Protein AF-A0A849QMZ3-F1 (afdb_monomer)

Sequence (93 aa):
MIEYWEPLIERMPIDELKAIQEEKLKSLVHYVYNHSPFYKKRFDEAGISPNDIQSLDDLRKLPFTTKQDLRDTYPTGMFCVPQEQVVRYHASS

Radius of gyration: 16.74 Å; Cα contacts (8 Å, |Δi|>4): 55; chains: 1; bounding box: 33×34×44 Å

Structure (mmCIF, N/CA/C/O backbone):
data_AF-A0A849QMZ3-F1
#
_entry.id   AF-A0A849QMZ3-F1
#
loop_
_atom_site.group_PDB
_atom_site.id
_atom_site.type_symbol
_atom_site.label_atom_id
_atom_site.label_alt_id
_atom_site.label_comp_id
_atom_site.label_asym_id
_atom_site.label_entity_id
_atom_site.label_seq_id
_atom_site.pdbx_PDB_ins_code
_atom_site.Cartn_x
_atom_site.Cartn_y
_atom_site.Cartn_z
_atom_site.occupancy
_atom_site.B_iso_or_equiv
_atom_site.auth_seq_id
_atom_site.auth_comp_id
_atom_site.auth_asym_id
_atom_site.auth_atom_id
_atom_site.pdbx_PDB_model_num
ATOM 1 N N . MET A 1 1 ? 13.711 20.884 -27.330 1.00 72.62 1 MET A N 1
ATOM 2 C CA . MET A 1 1 ? 14.029 19.596 -26.677 1.00 72.62 1 MET A CA 1
ATOM 3 C C . MET A 1 1 ? 13.207 19.577 -25.402 1.00 72.62 1 MET A C 1
ATOM 5 O O . MET A 1 1 ? 13.211 20.600 -24.733 1.00 72.62 1 MET A O 1
ATOM 9 N N . ILE A 1 2 ? 12.419 18.535 -25.132 1.00 84.94 2 ILE A N 1
ATOM 10 C CA . ILE A 1 2 ? 11.679 18.466 -23.862 1.00 84.94 2 ILE A CA 1
ATOM 11 C C . ILE A 1 2 ? 12.705 18.160 -22.772 1.00 84.94 2 ILE A C 1
ATOM 13 O O . ILE A 1 2 ? 13.436 17.176 -22.885 1.00 84.94 2 ILE A O 1
ATOM 17 N N . GLU A 1 3 ? 12.794 19.040 -21.783 1.00 93.38 3 GLU A N 1
ATOM 18 C CA . GLU A 1 3 ? 13.632 18.869 -20.602 1.00 93.38 3 GLU A CA 1
ATOM 19 C C . GLU A 1 3 ? 12.774 18.236 -19.503 1.00 93.38 3 GLU A C 1
ATOM 21 O O . GLU A 1 3 ? 11.686 18.726 -19.204 1.00 93.38 3 GLU A O 1
ATOM 26 N N . TYR A 1 4 ? 13.237 17.105 -18.975 1.00 94.75 4 TYR A N 1
ATOM 27 C CA . TYR A 1 4 ? 12.566 16.338 -17.924 1.00 94.75 4 TYR A CA 1
ATOM 28 C C . TYR A 1 4 ? 13.219 16.669 -16.581 1.00 94.75 4 TYR A C 1
ATOM 30 O O . TYR A 1 4 ? 14.432 16.885 -16.534 1.00 94.75 4 TYR A O 1
ATOM 38 N N . TRP A 1 5 ? 12.438 16.687 -15.503 1.00 96.69 5 TRP A N 1
ATOM 39 C CA . TRP A 1 5 ? 12.932 16.968 -14.152 1.00 96.69 5 TRP A CA 1
ATOM 40 C C . TRP A 1 5 ? 13.730 15.779 -13.590 1.00 96.69 5 TRP A C 1
ATOM 42 O O . TRP A 1 5 ? 14.835 15.944 -13.078 1.00 96.69 5 TRP A O 1
ATOM 52 N N . GLU A 1 6 ? 13.207 14.567 -13.766 1.00 96.44 6 GLU A N 1
ATOM 53 C CA . GLU A 1 6 ? 13.801 13.281 -13.400 1.00 96.44 6 GLU A CA 1
ATOM 54 C C . GLU A 1 6 ? 13.887 12.370 -14.636 1.00 96.44 6 GLU 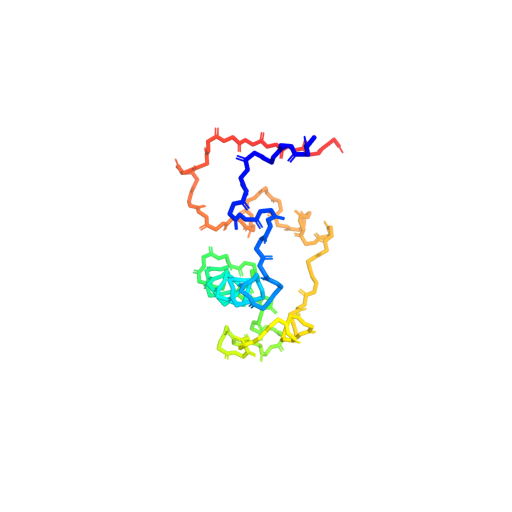A C 1
ATOM 56 O O . GLU A 1 6 ? 13.143 11.392 -14.771 1.00 96.44 6 GLU A O 1
ATOM 61 N N . PRO A 1 7 ? 14.826 12.639 -15.562 1.00 94.88 7 PRO A N 1
ATOM 62 C CA . PRO A 1 7 ? 14.880 11.963 -16.858 1.00 94.88 7 PRO A CA 1
ATOM 63 C C . PRO A 1 7 ? 15.050 10.442 -16.765 1.00 94.88 7 PRO A C 1
ATOM 65 O O . PRO A 1 7 ? 14.639 9.741 -17.685 1.00 94.88 7 PRO A O 1
ATOM 68 N N . LEU A 1 8 ? 15.640 9.923 -15.681 1.00 94.50 8 LEU A N 1
ATOM 69 C CA . LEU A 1 8 ? 15.796 8.480 -15.461 1.00 94.50 8 LEU A CA 1
ATOM 70 C C . LEU A 1 8 ? 14.464 7.778 -15.160 1.00 94.50 8 LEU A C 1
ATOM 72 O O . LEU A 1 8 ? 14.298 6.623 -15.535 1.00 94.50 8 LEU A O 1
ATOM 76 N N . ILE A 1 9 ? 13.521 8.463 -14.508 1.00 95.81 9 ILE A N 1
ATOM 77 C CA . ILE A 1 9 ? 12.197 7.918 -14.179 1.00 95.81 9 ILE A CA 1
ATOM 78 C C . ILE A 1 9 ? 11.226 8.204 -15.321 1.00 95.81 9 ILE A C 1
ATOM 80 O O . ILE A 1 9 ? 10.558 7.302 -15.818 1.00 95.81 9 ILE A O 1
ATOM 84 N N . GLU A 1 10 ? 11.182 9.454 -15.780 1.00 96.00 10 GLU A N 1
ATOM 85 C CA . GLU A 1 10 ? 10.203 9.922 -16.767 1.00 96.00 10 GLU A CA 1
ATOM 86 C C . GLU A 1 10 ? 10.389 9.292 -18.155 1.00 96.00 10 GLU A C 1
ATOM 88 O O . GLU A 1 10 ? 9.462 9.278 -18.964 1.00 96.00 10 GLU A O 1
ATOM 93 N N . ARG A 1 11 ? 11.583 8.755 -18.440 1.00 95.06 11 ARG A N 1
ATOM 94 C CA . ARG A 1 11 ? 11.915 8.094 -19.712 1.00 95.06 11 ARG A CA 1
ATOM 95 C C . ARG A 1 11 ? 12.244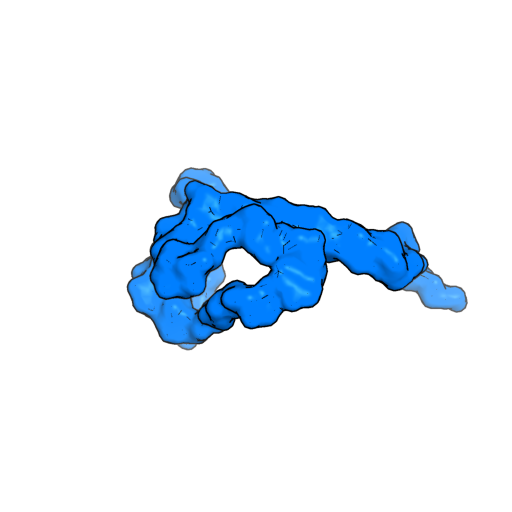 6.611 -19.557 1.00 95.06 11 ARG A C 1
ATOM 97 O O . ARG A 1 11 ? 12.775 6.012 -20.493 1.00 95.06 11 ARG A O 1
ATOM 104 N N . MET A 1 12 ? 11.974 6.042 -18.387 1.00 96.88 12 MET A N 1
ATOM 105 C CA . MET A 1 12 ? 12.257 4.645 -18.086 1.00 96.88 12 MET A CA 1
ATOM 106 C C . MET A 1 12 ? 11.564 3.712 -19.096 1.00 96.88 12 MET A C 1
ATOM 108 O O . MET A 1 12 ? 10.388 3.927 -19.412 1.00 96.88 12 MET A O 1
ATOM 112 N N . PRO A 1 13 ? 12.247 2.669 -19.604 1.00 98.19 13 PRO A N 1
ATOM 113 C CA . PRO A 1 13 ? 11.599 1.634 -20.400 1.00 98.19 13 PRO A CA 1
ATOM 114 C C . PRO A 1 13 ? 10.427 1.001 -19.643 1.00 98.19 13 PRO A C 1
ATOM 116 O O . PRO A 1 13 ? 10.493 0.786 -18.436 1.00 98.19 13 PRO A O 1
ATOM 119 N N . ILE A 1 14 ? 9.348 0.673 -20.356 1.00 97.75 14 ILE A N 1
ATOM 120 C CA . ILE A 1 14 ? 8.104 0.187 -19.734 1.00 97.75 14 ILE A CA 1
ATOM 121 C C . ILE A 1 14 ? 8.331 -1.081 -18.899 1.00 97.75 14 ILE A C 1
ATOM 123 O O . ILE A 1 14 ? 7.718 -1.225 -17.843 1.00 97.75 14 ILE A O 1
ATOM 127 N N . ASP A 1 15 ? 9.202 -1.984 -19.34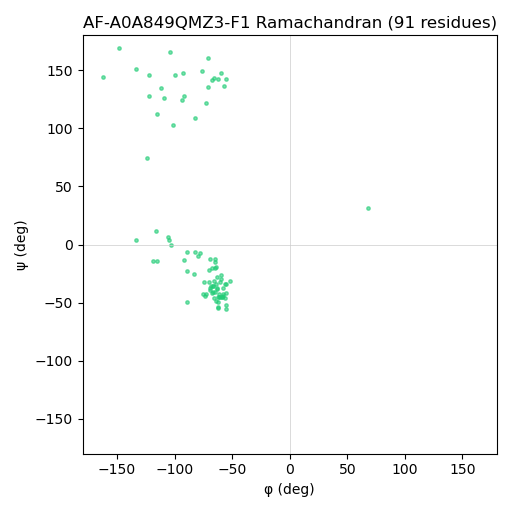3 1.00 97.94 15 ASP A N 1
ATOM 128 C CA . ASP A 1 15 ? 9.472 -3.234 -18.625 1.00 97.94 15 ASP A CA 1
A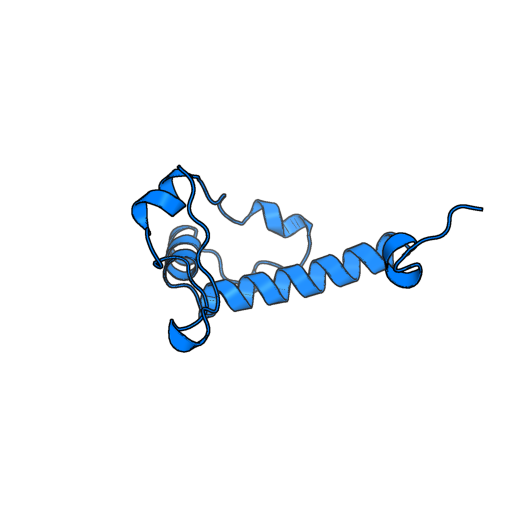TOM 129 C C . ASP A 1 15 ? 10.216 -2.984 -17.305 1.00 97.94 15 ASP A C 1
ATOM 131 O O . ASP A 1 15 ? 9.888 -3.591 -16.286 1.00 97.94 15 ASP A O 1
ATOM 135 N N . GLU A 1 16 ? 11.143 -2.022 -17.287 1.00 98.00 16 GLU A N 1
ATOM 136 C CA . GLU A 1 16 ? 11.820 -1.577 -16.063 1.00 98.00 16 GLU A CA 1
ATOM 137 C C . GLU A 1 16 ? 10.843 -0.868 -15.115 1.00 98.00 16 GLU A C 1
ATOM 139 O O . GLU A 1 16 ? 10.826 -1.140 -13.913 1.00 98.00 16 GLU A O 1
ATOM 144 N N . LEU A 1 17 ? 9.960 -0.021 -15.659 1.00 97.75 17 LEU A N 1
ATOM 145 C CA . LEU A 1 17 ? 8.927 0.659 -14.879 1.00 97.75 17 LEU A CA 1
ATOM 146 C C . LEU A 1 17 ? 7.988 -0.346 -14.205 1.00 97.75 17 LEU A C 1
ATOM 148 O O . LEU A 1 17 ? 7.697 -0.212 -13.016 1.00 97.75 17 LEU A O 1
ATOM 152 N N . LYS A 1 18 ? 7.542 -1.368 -14.942 1.00 97.75 18 LYS A N 1
ATOM 153 C CA . LYS A 1 18 ? 6.694 -2.434 -14.398 1.00 97.75 18 LYS A CA 1
ATOM 154 C C . LYS A 1 18 ? 7.400 -3.198 -13.286 1.00 97.75 18 LYS A C 1
ATOM 156 O O . LYS A 1 18 ? 6.797 -3.385 -12.235 1.00 97.75 18 LYS A O 1
ATOM 161 N N . ALA A 1 19 ? 8.668 -3.569 -13.468 1.00 97.69 19 ALA A N 1
ATOM 162 C CA . ALA A 1 19 ? 9.433 -4.276 -12.442 1.00 97.69 19 ALA A CA 1
ATOM 163 C C . ALA A 1 19 ? 9.501 -3.482 -11.122 1.00 97.69 19 ALA A C 1
ATOM 165 O O . ALA A 1 19 ? 9.242 -4.028 -10.049 1.00 97.69 19 ALA A O 1
ATOM 166 N N . ILE A 1 20 ? 9.752 -2.169 -11.196 1.00 97.75 20 ILE A N 1
ATOM 167 C CA . ILE A 1 20 ? 9.761 -1.296 -10.011 1.00 97.75 20 ILE A CA 1
ATOM 168 C C . ILE A 1 20 ? 8.366 -1.178 -9.391 1.00 97.75 20 ILE A C 1
ATOM 170 O O . ILE A 1 20 ? 8.225 -1.176 -8.166 1.00 97.75 20 ILE A O 1
ATOM 174 N N . GLN A 1 21 ? 7.318 -1.058 -10.208 1.00 98.31 21 GLN A N 1
ATOM 175 C CA . GLN A 1 21 ? 5.945 -1.000 -9.707 1.00 98.31 21 GLN A CA 1
ATOM 176 C C . GLN A 1 21 ? 5.547 -2.299 -8.992 1.00 98.31 21 GLN A C 1
ATOM 178 O O . GLN A 1 21 ? 4.892 -2.228 -7.955 1.00 98.31 21 GLN A O 1
ATOM 183 N N . GLU A 1 22 ? 5.970 -3.464 -9.488 1.00 98.25 22 GLU A N 1
ATOM 184 C CA . GLU A 1 22 ? 5.745 -4.757 -8.830 1.00 98.25 22 GLU A CA 1
ATOM 185 C C . GLU A 1 22 ? 6.451 -4.838 -7.481 1.00 98.25 22 GLU A C 1
ATOM 187 O O . GLU A 1 22 ? 5.825 -5.179 -6.478 1.00 98.25 22 GLU A O 1
ATOM 192 N N . GLU A 1 23 ? 7.733 -4.474 -7.426 1.00 98.12 23 GLU A N 1
ATOM 193 C CA . GLU A 1 23 ? 8.499 -4.448 -6.178 1.00 98.12 23 GLU A CA 1
ATOM 194 C C . GLU A 1 23 ? 7.855 -3.511 -5.142 1.00 98.12 23 GLU A C 1
ATOM 196 O O . GLU A 1 23 ? 7.660 -3.876 -3.975 1.00 98.12 23 GLU A O 1
ATOM 201 N N . LYS A 1 24 ? 7.455 -2.310 -5.579 1.00 98.44 24 LYS A N 1
ATOM 202 C CA . LYS A 1 24 ? 6.776 -1.326 -4.730 1.00 98.44 24 LYS A CA 1
ATOM 203 C C . LYS A 1 24 ? 5.407 -1.812 -4.274 1.00 98.44 24 LYS A C 1
ATOM 205 O O . LYS A 1 24 ? 5.071 -1.603 -3.112 1.00 98.44 24 LYS A O 1
ATOM 210 N N . LEU A 1 25 ? 4.631 -2.463 -5.142 1.00 98.56 25 LEU A N 1
ATOM 211 C CA . LEU A 1 25 ? 3.324 -3.013 -4.787 1.00 98.56 25 LEU A CA 1
ATOM 212 C C . LEU A 1 25 ? 3.466 -4.086 -3.705 1.00 98.56 25 LEU A C 1
ATOM 214 O O . LEU A 1 25 ? 2.794 -3.992 -2.680 1.00 98.56 25 LEU A O 1
ATOM 218 N N . LYS A 1 26 ? 4.379 -5.052 -3.881 1.00 98.38 26 LYS A N 1
ATOM 219 C CA . LYS A 1 26 ? 4.659 -6.086 -2.869 1.00 98.38 26 LYS A CA 1
ATOM 220 C C . LYS A 1 26 ? 5.034 -5.449 -1.536 1.00 98.38 26 LYS A C 1
ATOM 222 O O . LYS A 1 26 ? 4.408 -5.719 -0.512 1.00 98.38 26 LYS A O 1
ATOM 227 N N . SER A 1 27 ? 6.002 -4.536 -1.565 1.00 98.50 27 SER A N 1
ATOM 228 C CA . SER A 1 27 ? 6.474 -3.833 -0.369 1.00 98.50 27 SER A CA 1
ATOM 229 C C . SER A 1 27 ? 5.347 -3.069 0.330 1.00 98.50 27 SER A C 1
ATOM 231 O O . SER A 1 27 ? 5.218 -3.142 1.551 1.00 98.50 27 SER A O 1
ATOM 233 N N . LEU A 1 28 ? 4.489 -2.383 -0.432 1.00 98.44 28 LEU A N 1
ATOM 234 C CA . LEU A 1 28 ? 3.357 -1.629 0.099 1.00 98.44 28 LEU A CA 1
ATOM 235 C C . LEU A 1 28 ? 2.310 -2.542 0.744 1.00 98.44 28 LEU A C 1
ATOM 237 O O . LEU A 1 28 ? 1.863 -2.245 1.848 1.00 98.44 28 LEU A O 1
ATOM 241 N N . VAL A 1 29 ? 1.937 -3.649 0.096 1.00 98.44 29 VAL A N 1
ATOM 242 C CA . VAL A 1 29 ? 0.948 -4.604 0.628 1.00 98.44 29 VAL A CA 1
ATOM 243 C C . VAL A 1 29 ? 1.445 -5.215 1.940 1.00 98.44 29 VAL A C 1
ATOM 245 O O . VAL A 1 29 ? 0.705 -5.236 2.926 1.00 98.44 29 VAL A O 1
ATOM 248 N N . HIS A 1 30 ? 2.714 -5.632 1.995 1.00 98.56 30 HIS A N 1
ATOM 249 C CA . HIS A 1 30 ? 3.335 -6.092 3.239 1.00 98.56 30 HIS A CA 1
ATOM 250 C C . HIS A 1 30 ? 3.362 -4.991 4.305 1.00 98.56 30 HIS A C 1
ATOM 252 O O . HIS A 1 30 ? 3.086 -5.255 5.476 1.00 98.56 30 HIS A O 1
ATOM 258 N N . TYR A 1 31 ? 3.686 -3.757 3.923 1.00 98.62 31 TYR A N 1
ATOM 259 C CA . TYR A 1 31 ? 3.739 -2.639 4.853 1.00 98.62 31 TYR A CA 1
ATOM 260 C C . TYR A 1 31 ? 2.366 -2.358 5.476 1.00 98.62 31 TYR A C 1
ATOM 262 O O . TYR A 1 31 ? 2.250 -2.379 6.701 1.00 98.62 31 TYR A O 1
ATOM 270 N N . VAL A 1 32 ? 1.316 -2.170 4.669 1.00 98.19 32 VAL A N 1
ATOM 271 C CA . VAL A 1 32 ? -0.019 -1.830 5.189 1.00 98.19 32 VAL A CA 1
ATOM 272 C C . VAL A 1 32 ? -0.637 -2.969 5.992 1.00 98.19 32 VAL A C 1
ATOM 274 O O . VAL A 1 32 ? -1.264 -2.702 7.012 1.00 98.19 32 VAL A O 1
ATOM 277 N N . TYR A 1 33 ? -0.410 -4.228 5.604 1.00 98.19 33 TYR A N 1
ATOM 278 C CA . TYR A 1 33 ? -0.888 -5.380 6.372 1.00 98.19 33 TYR A CA 1
ATOM 279 C C . TYR A 1 33 ? -0.258 -5.445 7.771 1.00 98.19 33 TYR A C 1
ATOM 281 O O . TYR A 1 33 ? -0.927 -5.779 8.746 1.00 98.19 33 TYR A O 1
ATOM 289 N N . ASN A 1 34 ? 1.024 -5.091 7.892 1.00 97.94 34 ASN A N 1
ATOM 290 C CA . ASN A 1 34 ? 1.729 -5.137 9.174 1.00 97.94 34 ASN A CA 1
ATOM 291 C C . ASN A 1 34 ? 1.504 -3.895 10.048 1.00 97.94 34 ASN A C 1
ATOM 293 O O . ASN A 1 34 ? 1.624 -3.994 11.267 1.00 97.94 34 ASN A O 1
ATOM 297 N N . HIS A 1 35 ? 1.189 -2.742 9.453 1.00 97.44 35 HIS A N 1
ATOM 298 C CA . HIS A 1 35 ? 1.175 -1.461 10.170 1.00 97.44 35 HIS A CA 1
ATOM 299 C C . HIS A 1 35 ? -0.207 -0.809 10.283 1.00 97.44 35 HIS A C 1
ATOM 301 O O . HIS A 1 35 ? -0.372 0.100 11.091 1.00 97.44 35 HIS A O 1
ATOM 307 N N . SER A 1 36 ? -1.205 -1.256 9.517 1.00 96.69 36 SER A N 1
ATOM 308 C CA . SER A 1 36 ? -2.567 -0.724 9.578 1.00 96.69 36 SER A CA 1
ATOM 309 C C . SER A 1 36 ? -3.548 -1.793 10.060 1.00 96.69 36 SER A C 1
ATOM 311 O O . SER A 1 36 ? -3.838 -2.737 9.316 1.00 96.69 36 SER A O 1
ATOM 313 N N . PRO A 1 37 ? -4.135 -1.643 11.263 1.00 95.19 37 PRO A N 1
ATOM 314 C CA . PRO A 1 37 ? -5.185 -2.542 11.738 1.00 95.19 37 PRO A CA 1
ATOM 315 C C . PRO A 1 37 ? -6.371 -2.638 10.768 1.00 95.19 37 PRO A C 1
ATOM 317 O O . PRO A 1 37 ? -6.958 -3.709 10.618 1.00 95.19 37 PRO A O 1
ATOM 320 N N . PHE A 1 38 ? -6.690 -1.539 10.073 1.00 97.56 38 PHE A N 1
ATOM 321 C CA . PHE A 1 38 ? -7.728 -1.504 9.045 1.00 97.56 38 PHE A CA 1
ATOM 322 C C . PHE A 1 38 ? -7.407 -2.433 7.865 1.00 97.56 38 PHE A C 1
ATOM 324 O O . PHE A 1 38 ? -8.217 -3.301 7.539 1.00 97.56 38 PHE A O 1
ATOM 331 N N . TYR A 1 39 ? -6.233 -2.284 7.235 1.00 98.06 39 TYR A N 1
ATOM 332 C CA . TYR A 1 39 ? -5.883 -3.107 6.071 1.00 98.06 39 TYR A CA 1
ATOM 333 C C . TYR A 1 39 ? -5.659 -4.567 6.447 1.00 98.06 39 TYR A C 1
ATOM 335 O O . TYR A 1 39 ? -6.083 -5.438 5.694 1.00 98.06 39 TYR A O 1
ATOM 343 N N . LYS A 1 40 ? -5.084 -4.840 7.626 1.00 97.62 40 LYS A N 1
ATOM 344 C CA . LYS A 1 40 ? -4.962 -6.207 8.140 1.00 97.62 40 LYS A CA 1
ATOM 345 C C . LYS A 1 40 ? -6.321 -6.900 8.202 1.00 97.62 40 LYS A C 1
ATOM 347 O O . LYS A 1 40 ? -6.516 -7.916 7.548 1.00 97.62 40 LYS A O 1
ATOM 352 N N . LYS A 1 41 ? -7.285 -6.292 8.905 1.00 97.25 41 LYS A N 1
ATOM 353 C CA . LYS A 1 41 ? -8.648 -6.825 9.023 1.00 97.25 41 LYS A CA 1
ATOM 354 C C . LYS A 1 41 ? -9.290 -7.040 7.650 1.00 97.25 41 LYS A C 1
ATOM 356 O O . LYS A 1 41 ? -9.868 -8.089 7.406 1.00 97.25 41 LYS A O 1
ATOM 361 N N . ARG A 1 42 ? -9.173 -6.061 6.750 1.00 97.38 42 ARG A N 1
ATOM 362 C CA . ARG A 1 42 ? -9.803 -6.118 5.426 1.00 97.38 42 ARG A CA 1
ATOM 363 C C . ARG A 1 42 ? -9.205 -7.210 4.535 1.00 97.38 42 ARG A C 1
ATOM 365 O O . ARG A 1 42 ? -9.933 -7.823 3.760 1.00 97.38 42 ARG A O 1
ATOM 372 N N . PHE A 1 43 ? -7.898 -7.449 4.630 1.00 98.31 43 PHE A N 1
ATOM 373 C CA . PHE A 1 43 ? -7.237 -8.531 3.898 1.00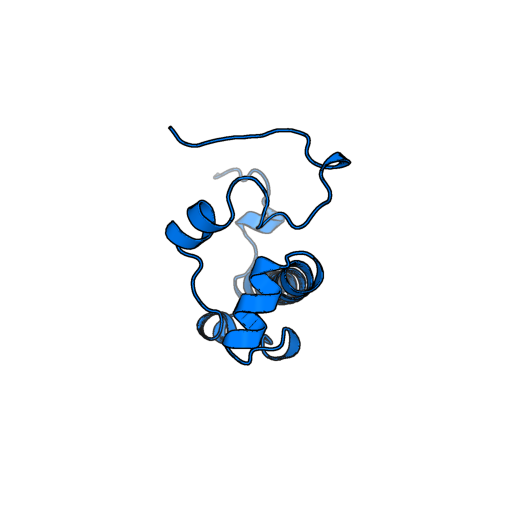 98.31 43 PHE A CA 1
ATOM 374 C C . PHE A 1 43 ? -7.585 -9.894 4.502 1.00 98.31 43 PHE A C 1
ATOM 376 O O . PHE A 1 43 ? -7.941 -10.798 3.750 1.00 98.31 43 PHE A O 1
ATOM 383 N N . ASP A 1 44 ? -7.600 -10.010 5.835 1.00 98.31 44 ASP A N 1
ATOM 384 C CA . ASP A 1 44 ? -8.017 -11.227 6.542 1.00 98.31 44 ASP A CA 1
ATOM 385 C C . ASP A 1 44 ? -9.464 -11.620 6.180 1.00 98.31 44 ASP A C 1
ATOM 387 O O . ASP A 1 44 ? -9.736 -12.775 5.858 1.00 98.31 44 ASP A O 1
ATOM 391 N N . GLU A 1 45 ? -10.393 -10.656 6.154 1.00 98.00 45 GLU A N 1
ATOM 392 C CA . GLU A 1 45 ? -11.798 -10.866 5.764 1.00 98.00 45 GLU A CA 1
ATOM 393 C C . GLU A 1 45 ? -11.962 -11.263 4.290 1.00 98.00 45 GLU A C 1
ATOM 395 O O . GLU A 1 45 ? -12.876 -12.013 3.947 1.00 98.00 45 GLU A O 1
ATOM 400 N N . ALA A 1 46 ? -11.074 -10.782 3.418 1.00 97.75 46 ALA A N 1
ATOM 401 C CA . ALA A 1 46 ? -11.030 -11.168 2.010 1.00 97.75 46 ALA A CA 1
ATOM 402 C C . ALA A 1 46 ? -10.272 -12.490 1.770 1.00 97.75 46 ALA A C 1
ATOM 404 O O . ALA A 1 46 ? -10.257 -12.980 0.640 1.00 97.75 46 ALA A O 1
ATOM 405 N N . GLY A 1 47 ? -9.646 -13.066 2.804 1.00 98.19 47 GLY A N 1
ATOM 406 C CA . GLY A 1 47 ? -8.825 -14.272 2.698 1.00 98.19 47 GLY A CA 1
ATOM 407 C C . GLY A 1 47 ? -7.528 -14.067 1.911 1.00 98.19 47 GLY A C 1
ATOM 408 O O . GLY A 1 47 ? -7.082 -14.993 1.239 1.00 98.19 47 GLY A O 1
ATOM 409 N N . ILE A 1 48 ? -6.952 -12.861 1.955 1.00 98.00 48 ILE A N 1
ATOM 410 C CA . ILE A 1 48 ? -5.765 -12.478 1.180 1.00 98.00 48 ILE A CA 1
ATOM 411 C C . ILE A 1 48 ? -4.563 -12.328 2.108 1.00 98.00 48 ILE A C 1
ATOM 413 O O . ILE A 1 48 ? -4.571 -11.533 3.045 1.00 98.00 48 ILE A O 1
ATOM 417 N N . SER A 1 49 ? -3.487 -13.037 1.789 1.00 97.75 49 SER A N 1
ATOM 418 C CA . SER A 1 49 ? -2.164 -12.834 2.369 1.00 97.75 49 SER A CA 1
ATOM 419 C C . SER A 1 49 ? -1.346 -11.866 1.508 1.00 97.75 49 SER A C 1
ATOM 421 O O . SER A 1 49 ? -1.450 -11.901 0.281 1.00 97.75 49 SER A O 1
ATOM 423 N N . PRO A 1 50 ? -0.444 -11.050 2.088 1.00 98.00 50 PRO A N 1
ATOM 424 C CA . PRO A 1 50 ? 0.501 -10.252 1.304 1.00 98.00 50 PRO A CA 1
ATOM 425 C C . PRO A 1 50 ? 1.303 -11.064 0.274 1.00 98.00 50 PRO A C 1
ATOM 427 O O . PRO A 1 50 ? 1.603 -10.564 -0.808 1.00 98.00 50 PRO A O 1
ATOM 430 N N . ASN A 1 51 ? 1.582 -12.338 0.575 1.00 97.88 51 ASN A N 1
ATOM 431 C CA . ASN A 1 51 ? 2.300 -13.244 -0.325 1.00 97.88 51 ASN A CA 1
ATOM 432 C C . ASN A 1 51 ? 1.489 -13.644 -1.573 1.00 97.88 51 ASN A C 1
ATOM 434 O O . ASN A 1 51 ? 2.070 -14.181 -2.516 1.00 97.88 51 ASN A O 1
ATOM 438 N N . ASP A 1 52 ? 0.183 -13.375 -1.618 1.00 97.94 52 ASP A N 1
ATOM 439 C CA . ASP A 1 52 ? -0.662 -13.653 -2.786 1.00 97.94 52 ASP A CA 1
ATOM 440 C C . ASP A 1 52 ? -0.491 -12.616 -3.907 1.00 97.94 52 ASP A C 1
ATOM 442 O O . ASP A 1 52 ? -1.042 -12.792 -5.002 1.00 97.94 52 ASP A O 1
ATOM 446 N N . ILE A 1 53 ? 0.261 -11.540 -3.639 1.00 98.31 53 ILE A N 1
ATOM 447 C CA . ILE A 1 53 ? 0.552 -10.454 -4.574 1.00 98.31 53 ILE A CA 1
ATOM 448 C C . ILE A 1 53 ? 1.962 -10.646 -5.132 1.00 98.31 53 ILE A C 1
ATOM 450 O O . ILE A 1 53 ? 2.956 -10.368 -4.465 1.00 98.31 53 ILE A O 1
ATOM 454 N N . GLN A 1 54 ? 2.060 -11.138 -6.368 1.00 96.88 54 GLN A N 1
ATOM 455 C CA . GLN A 1 54 ? 3.333 -11.449 -7.021 1.00 96.88 54 GLN A CA 1
ATOM 456 C C . GLN A 1 54 ? 3.592 -10.641 -8.294 1.00 96.88 54 GLN A C 1
ATOM 458 O O . GLN A 1 54 ? 4.740 -10.579 -8.734 1.00 96.88 54 GLN A O 1
ATOM 463 N N . SER A 1 55 ? 2.571 -9.980 -8.829 1.00 97.69 55 SER A N 1
ATOM 464 C CA . SER A 1 55 ? 2.619 -9.166 -10.044 1.00 97.69 55 SER A CA 1
ATOM 465 C C . SER A 1 55 ? 1.630 -7.998 -9.966 1.00 97.69 55 SER A C 1
ATOM 467 O O . SER A 1 55 ? 0.752 -7.977 -9.098 1.00 97.69 55 SER A O 1
ATOM 469 N N . LEU A 1 56 ? 1.715 -7.039 -10.895 1.00 97.88 56 LEU A N 1
ATOM 470 C CA . LEU A 1 56 ? 0.705 -5.968 -11.002 1.00 97.88 56 LEU A CA 1
ATOM 471 C C . LEU A 1 56 ? -0.699 -6.513 -11.262 1.00 97.88 56 LEU A C 1
ATOM 473 O O . LEU A 1 56 ? -1.694 -5.933 -10.828 1.00 97.88 56 LEU A O 1
ATOM 477 N N . ASP A 1 57 ? -0.774 -7.655 -11.934 1.00 98.12 57 ASP A N 1
ATOM 478 C CA . ASP A 1 57 ? -2.016 -8.352 -12.216 1.00 98.12 57 ASP A CA 1
ATOM 479 C C . ASP A 1 57 ? -2.714 -8.866 -10.956 1.00 98.12 57 ASP A C 1
ATOM 481 O O . ASP A 1 57 ? -3.918 -9.084 -10.979 1.00 98.12 57 ASP A O 1
ATOM 485 N N . ASP A 1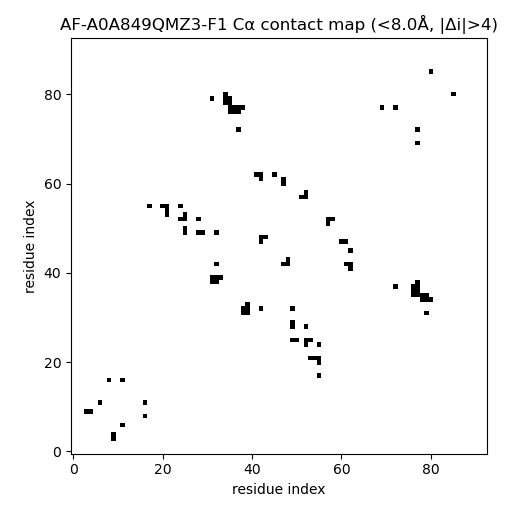 58 ? -2.015 -9.019 -9.835 1.00 98.19 58 ASP A N 1
ATOM 486 C CA . ASP A 1 58 ? -2.632 -9.444 -8.580 1.00 98.19 58 ASP A CA 1
ATOM 487 C C . ASP A 1 58 ? -3.348 -8.302 -7.852 1.00 98.19 58 ASP A C 1
ATOM 489 O O . ASP A 1 58 ? -4.118 -8.553 -6.926 1.00 98.19 58 ASP A O 1
ATOM 493 N N . LEU A 1 59 ? -3.181 -7.053 -8.302 1.00 96.69 59 LEU A N 1
ATOM 494 C CA . LEU A 1 59 ? -3.839 -5.886 -7.711 1.00 96.69 59 LEU A CA 1
ATOM 495 C C . LEU A 1 59 ? -5.370 -6.032 -7.679 1.00 96.69 59 LEU A C 1
ATOM 497 O O . LEU A 1 59 ? -6.011 -5.602 -6.726 1.00 96.69 59 LEU A O 1
ATOM 501 N N . ARG A 1 60 ? -5.953 -6.702 -8.682 1.00 97.19 60 ARG A N 1
ATOM 502 C CA . ARG A 1 60 ? -7.398 -7.012 -8.775 1.00 97.19 60 ARG A CA 1
ATOM 503 C C . ARG A 1 60 ? -7.909 -7.954 -7.682 1.00 97.19 60 ARG A C 1
ATOM 505 O O . ARG A 1 60 ? -9.120 -8.058 -7.517 1.00 97.19 60 ARG A O 1
ATOM 512 N N . LYS A 1 61 ? -7.024 -8.639 -6.950 1.00 97.31 61 LYS A N 1
ATOM 513 C CA . LYS A 1 61 ? -7.406 -9.428 -5.772 1.00 97.31 61 LYS A CA 1
ATOM 514 C C . LYS A 1 61 ? -7.725 -8.520 -4.586 1.00 97.31 61 LYS A C 1
ATOM 516 O O . LYS A 1 61 ? -8.580 -8.869 -3.783 1.00 97.31 61 LYS A O 1
ATOM 521 N N . LEU A 1 62 ? -7.060 -7.367 -4.469 1.00 97.75 62 LEU A N 1
ATOM 522 C CA . LEU A 1 62 ? -7.206 -6.489 -3.312 1.00 97.75 62 LEU A CA 1
ATOM 523 C C . LEU A 1 62 ? -8.584 -5.805 -3.300 1.00 97.75 62 LEU A C 1
ATOM 525 O O . LEU A 1 62 ? -9.019 -5.272 -4.325 1.00 97.75 62 LEU A O 1
ATOM 529 N N . PRO A 1 63 ? -9.267 -5.754 -2.144 1.00 97.12 63 PRO A N 1
ATOM 530 C CA . PRO A 1 63 ? -10.522 -5.031 -2.025 1.00 97.12 63 PRO A CA 1
ATOM 531 C C . PRO A 1 63 ? -10.286 -3.523 -2.161 1.00 97.12 63 PRO A C 1
ATOM 533 O O . PRO A 1 63 ? -9.327 -2.977 -1.616 1.00 97.12 63 PRO A O 1
ATOM 536 N N . PHE A 1 64 ? -11.202 -2.824 -2.833 1.00 97.88 64 PHE A N 1
ATOM 537 C CA . PHE A 1 64 ? -11.150 -1.363 -2.945 1.00 97.88 64 PHE A CA 1
ATOM 538 C C . PHE A 1 64 ? -11.203 -0.686 -1.578 1.00 97.88 64 PHE A C 1
ATOM 540 O O . PHE A 1 64 ? -11.927 -1.151 -0.710 1.00 97.88 64 PHE A O 1
ATOM 547 N N . THR A 1 65 ? -10.542 0.457 -1.409 1.00 97.44 65 THR A N 1
ATOM 548 C CA . THR A 1 65 ? -10.789 1.368 -0.281 1.00 97.44 65 THR A CA 1
ATOM 549 C C . THR A 1 65 ? -11.843 2.390 -0.696 1.00 97.44 65 THR A C 1
ATOM 551 O O . THR A 1 65 ? -11.715 3.044 -1.7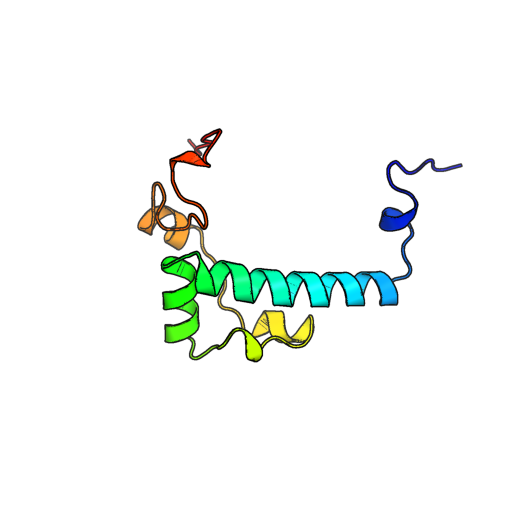30 1.00 97.44 65 THR A O 1
ATOM 554 N N . THR A 1 66 ? -12.898 2.538 0.097 1.00 97.31 66 THR A N 1
ATOM 555 C CA . THR A 1 66 ? -14.017 3.441 -0.182 1.00 97.31 66 THR A CA 1
ATOM 556 C C . THR A 1 66 ? -13.951 4.700 0.679 1.00 97.31 66 THR A C 1
ATOM 558 O O . THR A 1 66 ? -13.268 4.765 1.699 1.00 97.31 66 THR A O 1
ATOM 561 N N . LYS A 1 67 ? -14.732 5.720 0.309 1.00 95.50 67 LYS A N 1
ATOM 562 C CA . LYS A 1 67 ? -14.885 6.920 1.144 1.00 95.50 67 LYS A CA 1
ATOM 563 C C . LYS A 1 67 ? -15.537 6.616 2.498 1.00 95.50 67 LYS A C 1
ATOM 565 O O . LYS A 1 67 ? -15.294 7.347 3.454 1.00 95.50 67 LYS A O 1
ATOM 570 N N . GLN A 1 68 ? -16.372 5.580 2.577 1.00 96.94 68 GLN A N 1
ATOM 571 C CA . GLN A 1 68 ? -17.010 5.200 3.834 1.00 96.94 68 GLN A CA 1
ATOM 572 C C . GLN A 1 68 ? -15.985 4.626 4.814 1.00 96.94 68 GLN A C 1
ATOM 574 O O . GLN A 1 68 ? -15.987 5.027 5.971 1.00 96.94 68 GLN A O 1
ATOM 579 N N . ASP A 1 69 ? -15.027 3.834 4.324 1.00 96.62 69 ASP A N 1
ATOM 580 C CA . ASP A 1 69 ? -13.929 3.311 5.146 1.00 96.62 69 ASP A CA 1
ATOM 581 C C . ASP A 1 69 ? -13.147 4.439 5.848 1.00 96.62 69 ASP A C 1
ATOM 583 O O . ASP A 1 69 ? -12.856 4.349 7.039 1.00 96.62 69 ASP A O 1
ATOM 587 N N . LEU A 1 70 ? -12.877 5.546 5.142 1.00 94.06 70 LEU A N 1
ATOM 588 C CA . LEU A 1 70 ? -12.218 6.734 5.707 1.00 94.06 70 LEU A CA 1
ATOM 589 C C . LEU A 1 70 ? -13.053 7.425 6.799 1.00 94.06 70 LEU A C 1
ATOM 591 O O . LEU A 1 70 ? -12.495 7.996 7.731 1.00 94.06 70 LEU A O 1
ATOM 595 N N . ARG A 1 71 ? -14.387 7.411 6.677 1.00 94.75 71 ARG A N 1
ATOM 596 C CA . ARG A 1 71 ? -15.297 8.010 7.668 1.00 94.75 71 ARG A CA 1
ATOM 597 C C . ARG A 1 71 ? -15.417 7.140 8.913 1.00 94.75 71 ARG A C 1
ATOM 599 O O . ARG A 1 71 ? -15.359 7.669 10.016 1.00 94.75 71 ARG A O 1
ATOM 606 N N . ASP A 1 72 ? -15.528 5.827 8.729 1.00 96.25 72 ASP A N 1
ATOM 607 C CA . ASP A 1 72 ? -15.697 4.855 9.816 1.00 96.25 72 ASP A CA 1
ATOM 608 C C . ASP A 1 72 ? -14.429 4.705 10.667 1.00 96.25 72 ASP A C 1
ATOM 610 O O . ASP A 1 72 ? -14.487 4.290 11.822 1.00 96.25 72 ASP A O 1
ATOM 614 N N . THR A 1 73 ? -13.275 5.065 10.102 1.00 94.75 73 THR A N 1
ATOM 615 C CA . THR A 1 73 ? -11.963 4.993 10.758 1.00 94.75 73 THR A CA 1
ATOM 616 C C . THR A 1 73 ? -11.415 6.360 11.172 1.00 94.75 73 THR A C 1
ATOM 618 O O . THR A 1 73 ? -10.277 6.457 11.635 1.00 94.75 73 THR A O 1
ATOM 621 N N . TYR A 1 74 ? -12.195 7.432 11.031 1.00 91.94 74 TYR A N 1
ATOM 622 C CA . TYR A 1 74 ? -11.763 8.773 11.415 1.00 91.94 74 TYR A CA 1
ATOM 623 C C . TYR A 1 74 ? -11.469 8.862 12.930 1.00 91.94 74 TYR A C 1
ATOM 625 O O . TYR A 1 74 ? -12.224 8.300 13.725 1.00 91.94 74 TYR A O 1
ATOM 633 N N . PRO A 1 75 ? -10.432 9.604 13.379 1.00 91.50 75 PRO A N 1
ATOM 634 C CA . PRO A 1 75 ? -9.482 10.394 12.584 1.00 91.50 75 PRO A CA 1
ATOM 635 C C . PRO A 1 75 ? -8.234 9.644 12.101 1.00 91.50 75 PRO A C 1
ATOM 637 O O . PRO A 1 75 ? -7.601 10.088 11.147 1.00 91.50 75 PRO A O 1
ATOM 640 N N . THR A 1 76 ? -7.850 8.549 12.757 1.00 93.31 76 THR A N 1
ATOM 641 C CA . THR A 1 76 ? -6.507 7.955 12.607 1.00 93.31 76 THR A CA 1
ATOM 642 C C . THR A 1 76 ? -6.509 6.441 12.403 1.00 93.31 76 THR A C 1
ATOM 644 O O . THR A 1 76 ? -5.445 5.837 12.302 1.00 93.31 76 THR A O 1
ATOM 647 N N . GLY A 1 77 ? -7.674 5.798 12.296 1.00 91.69 77 GLY A N 1
ATOM 648 C CA . GLY A 1 77 ? -7.811 4.336 12.261 1.00 91.69 77 GLY A CA 1
ATOM 649 C C . GLY A 1 77 ? -7.183 3.644 11.045 1.00 91.69 77 GLY A C 1
ATOM 650 O O . GLY A 1 77 ? -7.014 2.427 11.060 1.00 91.69 77 GLY A O 1
ATOM 651 N N . MET A 1 78 ? -6.798 4.400 10.012 1.00 93.38 78 MET A N 1
ATOM 652 C 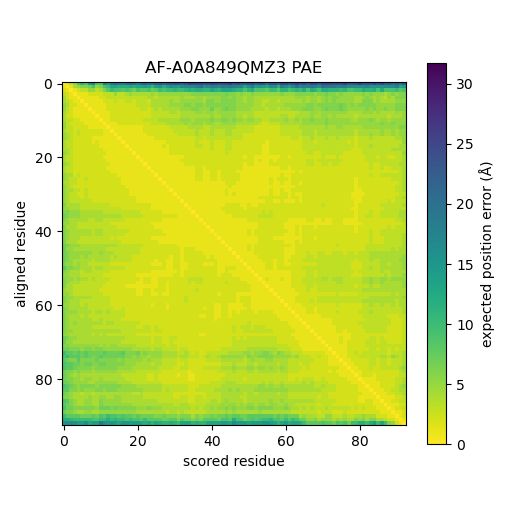CA . MET A 1 78 ? -6.058 3.896 8.846 1.00 93.38 78 MET A CA 1
ATOM 653 C C . MET A 1 78 ? -4.564 4.239 8.856 1.00 93.38 78 MET A C 1
ATOM 655 O O . MET A 1 78 ? -3.850 3.860 7.925 1.00 93.38 78 MET A O 1
ATOM 659 N N . PHE A 1 79 ? -4.067 4.952 9.869 1.00 94.88 79 PHE A N 1
ATOM 660 C CA . PHE A 1 79 ? -2.662 5.354 9.916 1.00 94.88 79 PHE A CA 1
ATOM 661 C C . PHE A 1 79 ? -1.752 4.128 10.051 1.00 94.88 79 PHE A C 1
ATOM 663 O O . PHE A 1 79 ? -2.091 3.155 10.718 1.00 94.88 79 PHE A O 1
ATOM 670 N N . CYS A 1 80 ? -0.594 4.186 9.388 1.00 96.88 80 CYS A N 1
ATOM 671 C CA . CYS A 1 80 ? 0.439 3.139 9.418 1.00 96.88 80 CYS A CA 1
ATOM 672 C C . CYS A 1 80 ? 1.649 3.525 10.287 1.00 96.88 80 CYS A C 1
ATOM 674 O O . CYS A 1 80 ? 2.650 2.816 10.324 1.00 96.88 80 CYS A O 1
ATOM 676 N N . VAL A 1 81 ? 1.589 4.683 10.944 1.00 96.12 81 VAL A N 1
ATOM 677 C CA . VAL A 1 81 ? 2.660 5.219 11.787 1.00 96.12 81 VAL A CA 1
ATOM 678 C C . VAL A 1 81 ? 2.063 5.708 13.104 1.00 96.12 81 VAL A C 1
ATOM 680 O O . VAL A 1 81 ? 0.894 6.110 13.126 1.00 96.12 81 VAL A O 1
ATOM 683 N N . PRO A 1 82 ? 2.831 5.682 14.202 1.00 94.38 82 PRO A N 1
ATOM 684 C CA . PRO A 1 82 ? 2.362 6.199 15.476 1.00 94.38 82 PRO A CA 1
ATOM 685 C C . PRO A 1 82 ? 2.264 7.734 15.442 1.00 94.38 82 PRO A C 1
ATOM 687 O O . PRO A 1 82 ? 2.845 8.402 14.580 1.00 94.38 82 PRO A O 1
ATOM 690 N N . GLN A 1 83 ? 1.491 8.302 16.368 1.00 92.50 83 GLN A N 1
ATOM 691 C CA . GLN A 1 83 ? 1.091 9.712 16.333 1.00 92.50 83 GLN A CA 1
ATOM 692 C C . GLN A 1 83 ? 2.281 10.683 16.385 1.00 92.50 83 GLN A C 1
ATOM 694 O O . GLN A 1 83 ? 2.231 11.739 15.762 1.00 92.50 83 GLN A O 1
ATOM 699 N N . GLU A 1 84 ? 3.363 10.328 17.073 1.00 96.62 84 GLU A N 1
ATOM 700 C CA . GLU A 1 84 ? 4.588 11.125 17.170 1.00 96.62 84 GLU A CA 1
ATOM 701 C C . GLU A 1 84 ? 5.320 11.316 15.833 1.00 96.62 84 GLU A C 1
ATOM 703 O O . GLU A 1 84 ? 6.103 12.253 15.697 1.00 96.62 84 GLU A O 1
ATOM 708 N N . GLN A 1 85 ? 5.054 10.469 14.832 1.00 96.62 85 GLN A N 1
ATOM 709 C CA . GLN A 1 85 ? 5.594 10.628 13.477 1.00 96.62 85 GLN A CA 1
ATOM 710 C C . GLN A 1 85 ? 4.691 11.492 12.580 1.00 96.62 85 GLN A C 1
ATOM 712 O O . GLN A 1 85 ? 5.065 11.823 11.454 1.00 96.62 85 GLN A O 1
ATOM 717 N N . VAL A 1 86 ? 3.500 11.877 13.053 1.00 95.88 86 VAL A N 1
ATOM 718 C CA . VAL A 1 86 ? 2.558 12.691 12.280 1.00 95.88 86 VAL A CA 1
ATOM 719 C C . VAL A 1 86 ? 2.944 14.164 12.380 1.00 95.88 86 VAL A C 1
ATOM 721 O O . VAL A 1 86 ? 2.749 14.813 13.403 1.00 95.88 86 VAL A O 1
ATOM 724 N N . VAL A 1 87 ? 3.454 14.717 11.280 1.00 97.00 87 VAL A N 1
ATOM 725 C CA . VAL A 1 87 ? 3.930 16.113 11.222 1.00 97.00 87 VAL A CA 1
ATOM 726 C C . VAL A 1 87 ? 2.866 17.117 10.765 1.00 97.00 87 VAL A C 1
ATOM 728 O O . VAL A 1 87 ? 3.076 18.327 10.861 1.00 97.00 87 VAL A O 1
ATOM 731 N N . ARG A 1 88 ? 1.737 16.648 10.215 1.00 95.94 88 ARG A N 1
ATOM 732 C CA . ARG A 1 88 ? 0.666 17.505 9.684 1.00 95.94 88 ARG A CA 1
ATOM 733 C C . ARG A 1 88 ? -0.649 16.741 9.517 1.00 95.94 88 ARG A C 1
ATOM 735 O O . ARG A 1 88 ? -0.633 15.594 9.085 1.00 95.94 88 ARG A O 1
ATOM 742 N N . TYR A 1 89 ? -1.772 17.417 9.763 1.00 92.44 89 TYR A N 1
ATOM 743 C CA . TYR A 1 89 ? -3.117 16.939 9.427 1.00 92.44 89 TYR A CA 1
ATOM 744 C C . TYR A 1 89 ? -3.726 17.787 8.310 1.00 92.44 89 TYR A C 1
ATOM 746 O O . TYR A 1 89 ? -3.679 19.015 8.356 1.00 92.44 89 TYR A O 1
ATOM 754 N N . HIS A 1 90 ? -4.331 17.120 7.330 1.00 93.06 90 HIS A N 1
ATOM 755 C CA . HIS A 1 90 ? -5.198 17.733 6.328 1.00 93.06 90 HIS A CA 1
ATOM 756 C C . HIS A 1 90 ? -6.563 17.054 6.410 1.00 93.06 90 HIS A C 1
ATOM 758 O O . HIS A 1 90 ? -6.642 15.829 6.364 1.00 93.06 90 HIS A O 1
ATOM 764 N N . ALA A 1 91 ? -7.624 17.846 6.533 1.00 90.38 91 ALA A N 1
ATOM 765 C CA . ALA A 1 91 ? -8.993 17.355 6.612 1.00 90.38 91 ALA A CA 1
ATOM 766 C C . ALA A 1 91 ? -9.831 17.956 5.480 1.00 90.38 91 ALA A C 1
ATOM 768 O O . ALA A 1 91 ? -9.612 19.097 5.072 1.00 90.38 91 ALA A O 1
ATOM 769 N N . SER A 1 92 ? -10.781 17.176 4.969 1.00 87.00 92 SER A N 1
ATOM 770 C CA . SER A 1 92 ? -11.809 17.679 4.058 1.00 87.00 92 SER A CA 1
ATOM 771 C C . SER A 1 92 ? -12.875 18.462 4.827 1.00 87.00 92 SER A C 1
ATOM 773 O O . SER A 1 92 ? -13.166 18.116 5.971 1.00 87.00 92 SER A O 1
ATOM 775 N N . SER A 1 93 ? -13.475 19.461 4.176 1.00 79.44 93 SER A N 1
ATOM 776 C CA . SER A 1 93 ? -14.650 20.203 4.659 1.00 79.44 93 SER A CA 1
ATOM 777 C C . SER A 1 93 ? -15.911 19.349 4.726 1.00 79.44 93 SER A C 1
ATOM 779 O O . SER A 1 93 ? -16.097 18.542 3.781 1.00 79.44 93 SER A O 1
#

Mean predicted aligned error: 3.24 Å

Foldseek 3Di:
DDDDPCCCQVVPDPVVVQVVVLVVLLVVLVLQCVQAPLSVVQCVVLVHDSVQRRGPVCVVSHDDDDPVSPVVCPPPNSPRDDPVPDPDDDDDD

pLDDT: mean 95.96, std 3.86, range [72.62, 98.62]

Nearest PDB structures (foldseek):
  2y4n-assembly1_A  TM=9.885E-01  e=9.202E-07  Burkholderia cenocepacia J2315
  2y4n-assembly1_B  TM=9.886E-01  e=1.326E-06  Burkholderia cenocepacia J2315
  2y27-assembly1_A  TM=9.801E-01  e=4.483E-06  Burkholderia cenocepacia J2315
  4rvn-assembly1_B  TM=9.291E-01  e=4.764E-06  Bacteroides thetaiotaomicron VPI-5482
  4r1l-assembly2_C  TM=9.502E-01  e=6.460E-06  Bacteroides thetaiotaomicron VPI-5482

Secondary structure (DSSP, 8-state):
-PPPSSHHHHT--HHHHHHHHHHHHHHHHHHHHHH-HHHHHHHHHHT--GGG--SGGGGGGSPPP-HHHHHHTTTTTT-SS-GGG--------

Solvent-accessible surface area (backbone atoms only — not comp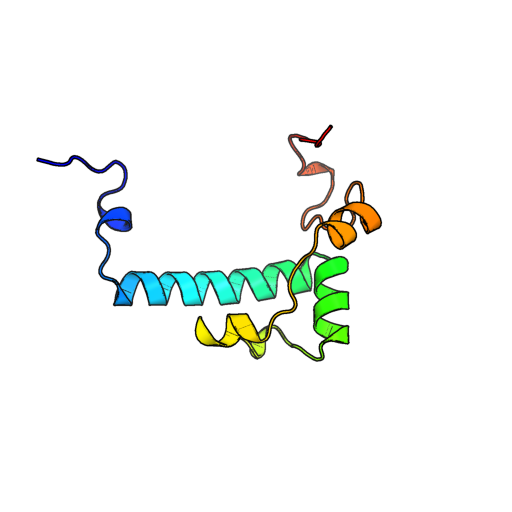arable to full-atom values): 5880 Å² total; per-residue (Å²): 131,93,83,64,95,53,56,76,67,82,64,46,56,68,70,60,50,48,52,52,51,31,54,49,48,39,53,47,46,48,47,40,45,75,41,8,72,48,50,30,51,55,29,59,76,70,72,51,58,55,83,72,43,81,46,71,81,36,55,79,73,58,81,84,87,53,78,62,58,56,61,78,28,59,95,59,51,69,46,64,66,63,75,92,75,61,88,79,87,86,80,85,133